Protein AF-A0A7Z6T373-F1 (afdb_monomer_lite)

Foldseek 3Di:
DDPDDDDPPPDDPDDDDDDLLLVLLVQLLCQLQPPPDPPPSLLVSQQVSQVSCVSVVQHFVVGSVQSSVVSVVSNVPDDSVVSSVSSVVRRD

Structure (mmCIF, N/CA/C/O backbone):
data_AF-A0A7Z6T373-F1
#
_entry.id   AF-A0A7Z6T373-F1
#
loop_
_atom_site.group_PDB
_atom_site.id
_atom_site.type_symbol
_atom_site.label_atom_id
_atom_site.label_alt_id
_atom_site.label_comp_id
_atom_site.label_asym_id
_atom_site.label_entity_id
_atom_site.label_seq_id
_atom_site.pdbx_PDB_ins_code
_atom_site.Cartn_x
_atom_site.Cartn_y
_atom_site.Cartn_z
_atom_site.occupancy
_atom_site.B_iso_or_equiv
_atom_site.auth_seq_id
_atom_site.auth_comp_id
_atom_site.auth_asym_id
_atom_site.auth_atom_id
_atom_site.pdbx_PDB_model_num
ATOM 1 N N . MET A 1 1 ? 4.329 33.207 0.810 1.00 45.94 1 MET A N 1
ATOM 2 C CA . MET A 1 1 ? 2.854 33.318 0.838 1.00 45.94 1 MET A CA 1
ATOM 3 C C . MET A 1 1 ? 2.313 32.855 -0.506 1.00 45.94 1 MET A C 1
ATOM 5 O O . MET A 1 1 ? 3.000 33.076 -1.492 1.00 45.94 1 MET A O 1
ATOM 9 N N . ALA A 1 2 ? 1.124 32.242 -0.514 1.00 44.34 2 ALA A N 1
ATOM 10 C CA . ALA A 1 2 ? 0.366 31.749 -1.675 1.00 44.34 2 ALA A CA 1
ATOM 11 C C . ALA A 1 2 ? 0.754 30.370 -2.257 1.00 44.34 2 ALA A C 1
ATOM 13 O O . ALA A 1 2 ? 1.371 30.250 -3.309 1.00 44.34 2 ALA A O 1
ATOM 14 N N . ALA A 1 3 ? 0.258 29.326 -1.596 1.00 34.72 3 ALA A N 1
ATOM 15 C CA . ALA A 1 3 ? -0.425 28.217 -2.264 1.00 34.72 3 ALA A CA 1
ATOM 16 C C . ALA A 1 3 ? -1.551 27.773 -1.323 1.00 34.72 3 ALA A C 1
ATOM 18 O O . ALA A 1 3 ? -1.494 26.740 -0.665 1.00 34.72 3 ALA A O 1
ATOM 19 N N . GLU A 1 4 ? -2.520 28.674 -1.169 1.00 45.44 4 GLU A N 1
ATOM 20 C CA . GLU A 1 4 ? -3.781 28.408 -0.494 1.00 45.44 4 GLU A CA 1
ATOM 21 C C . GLU A 1 4 ? -4.430 27.159 -1.089 1.00 45.44 4 GLU A C 1
ATOM 23 O O . GLU A 1 4 ? -4.515 27.017 -2.309 1.00 45.44 4 GLU A O 1
ATOM 28 N N . ALA A 1 5 ? -4.868 26.272 -0.198 1.00 47.69 5 ALA A N 1
ATOM 29 C CA . ALA A 1 5 ? -6.135 25.558 -0.268 1.00 47.69 5 ALA A CA 1
ATOM 30 C C . ALA A 1 5 ? -6.851 25.623 -1.631 1.00 47.69 5 ALA A C 1
ATOM 32 O O . ALA A 1 5 ? -7.781 26.400 -1.830 1.00 47.69 5 ALA A O 1
ATOM 33 N N . ARG A 1 6 ? -6.458 24.765 -2.572 1.00 44.88 6 ARG A N 1
ATOM 34 C CA . ARG A 1 6 ? -7.276 24.461 -3.748 1.00 44.88 6 ARG A CA 1
ATOM 35 C C . ARG A 1 6 ? -7.746 23.027 -3.604 1.00 44.88 6 ARG A C 1
ATOM 37 O O . ARG A 1 6 ? -7.005 22.115 -3.944 1.00 44.88 6 ARG A O 1
ATOM 44 N N . HIS A 1 7 ? -8.980 22.883 -3.107 1.00 40.53 7 HIS A N 1
ATOM 45 C CA . HIS A 1 7 ? -9.755 21.635 -3.069 1.00 40.53 7 HIS A CA 1
ATOM 46 C C . HIS A 1 7 ? -9.209 20.613 -2.038 1.00 40.53 7 HIS A C 1
ATOM 48 O O . HIS A 1 7 ? -8.284 19.873 -2.321 1.00 40.53 7 HIS A O 1
ATOM 54 N N . ARG A 1 8 ? -9.684 20.467 -0.791 1.00 40.12 8 ARG A N 1
ATOM 55 C CA . ARG A 1 8 ? -11.072 20.239 -0.337 1.00 40.12 8 ARG A CA 1
ATOM 56 C C . ARG A 1 8 ? -12.042 19.912 -1.472 1.00 40.12 8 ARG A C 1
ATOM 58 O O . ARG A 1 8 ? -13.036 20.593 -1.674 1.00 40.12 8 ARG A O 1
ATOM 65 N N . ALA A 1 9 ? -11.664 18.921 -2.271 1.00 34.62 9 ALA A N 1
ATOM 66 C CA . ALA A 1 9 ? -12.583 18.239 -3.156 1.00 34.62 9 ALA A CA 1
ATOM 67 C C . ALA A 1 9 ? -13.451 17.361 -2.252 1.00 34.62 9 ALA A C 1
ATOM 69 O O . ALA A 1 9 ? -13.046 16.270 -1.858 1.00 34.62 9 ALA A O 1
ATOM 70 N N . GLU A 1 10 ? -14.600 17.884 -1.841 1.00 39.53 10 GLU A N 1
ATOM 71 C CA . GLU A 1 10 ? -15.732 17.053 -1.451 1.00 39.53 10 GLU A CA 1
ATOM 72 C C . GLU A 1 10 ? -16.102 16.224 -2.686 1.00 39.53 10 GLU A C 1
ATOM 74 O O . GLU A 1 10 ? -16.834 16.677 -3.560 1.00 39.53 10 GLU A O 1
ATOM 79 N N . VAL A 1 11 ? -15.499 15.047 -2.839 1.00 41.62 11 VAL A N 1
ATOM 80 C CA . VAL A 1 11 ? -15.857 14.097 -3.889 1.00 41.62 11 VAL A CA 1
ATOM 81 C C . VAL A 1 11 ? -15.965 12.735 -3.229 1.00 41.62 11 VAL A C 1
ATOM 83 O O . VAL A 1 11 ? -14.997 12.247 -2.654 1.00 41.62 11 VAL A O 1
ATOM 86 N N . LEU A 1 12 ? -17.160 12.163 -3.377 1.00 41.66 12 LEU A N 1
ATOM 87 C CA . LEU A 1 12 ? -17.640 10.867 -2.892 1.00 41.66 12 LEU A CA 1
ATOM 88 C C . LEU A 1 12 ? -18.288 10.899 -1.504 1.00 41.66 12 LEU A C 1
ATOM 90 O O . LEU A 1 12 ? -17.992 10.097 -0.621 1.00 41.66 12 LEU A O 1
ATOM 94 N N . ASP A 1 13 ? -19.279 11.788 -1.380 1.00 41.31 13 ASP A N 1
ATOM 95 C CA . ASP A 1 13 ? -20.508 11.453 -0.661 1.00 41.31 13 ASP A CA 1
ATOM 96 C C . ASP A 1 13 ? -21.011 10.104 -1.211 1.00 41.31 13 ASP A C 1
ATOM 98 O O . ASP A 1 13 ? -21.504 10.010 -2.334 1.00 41.31 13 ASP A O 1
ATOM 102 N N . HIS A 1 14 ? -20.789 9.061 -0.410 1.00 50.75 14 HIS A N 1
ATOM 103 C CA . HIS A 1 14 ? -21.210 7.673 -0.592 1.00 50.75 14 HIS A CA 1
ATOM 104 C C . HIS A 1 14 ? -20.375 6.767 -1.523 1.00 50.75 14 HIS A C 1
ATOM 106 O O . HIS A 1 14 ? -20.441 6.857 -2.745 1.00 50.75 14 HIS A O 1
ATOM 112 N N . GLU A 1 15 ? -19.726 5.745 -0.938 1.00 46.53 15 GLU A N 1
ATOM 113 C CA . GLU A 1 15 ? -19.508 4.480 -1.647 1.00 46.53 15 GLU A CA 1
ATOM 114 C C . GLU A 1 15 ? -19.671 3.244 -0.739 1.00 46.53 15 GLU A C 1
ATOM 116 O O . GLU A 1 15 ? -19.001 3.036 0.270 1.00 46.53 15 GLU A O 1
ATOM 121 N N . VAL A 1 16 ? -20.630 2.436 -1.168 1.00 48.91 16 VAL A N 1
ATOM 122 C CA . VAL A 1 16 ? -21.123 1.141 -0.706 1.00 48.91 16 VAL A CA 1
ATOM 123 C C . VAL A 1 16 ? -20.057 0.024 -0.925 1.00 48.91 16 VAL A C 1
ATOM 125 O O . VAL A 1 16 ? -19.666 -0.210 -2.063 1.00 48.91 16 VAL A O 1
ATOM 128 N N . TYR A 1 17 ? -19.629 -0.677 0.155 1.00 43.38 17 TYR A N 1
ATOM 129 C CA . TYR A 1 17 ? -18.783 -1.919 0.258 1.00 43.38 17 TYR A CA 1
ATOM 130 C C . TYR A 1 17 ? -17.335 -1.915 -0.325 1.00 43.38 17 TYR A C 1
ATOM 132 O O . TYR A 1 17 ? -17.046 -1.116 -1.212 1.00 43.38 17 TYR A O 1
ATOM 140 N N . PRO A 1 18 ? -16.425 -2.880 0.002 1.00 55.41 18 PRO A N 1
ATOM 141 C CA . PRO A 1 18 ? -16.015 -3.472 1.292 1.00 55.41 18 PRO A CA 1
ATOM 142 C C . PRO A 1 18 ? -15.013 -2.546 2.031 1.00 55.41 18 PRO A C 1
ATOM 144 O O . PRO A 1 18 ? -14.662 -1.501 1.494 1.00 55.41 18 PRO A O 1
ATOM 147 N N . GLU A 1 19 ? -14.567 -2.894 3.250 1.00 79.50 19 GLU A N 1
ATOM 148 C CA . GLU A 1 19 ? -13.686 -2.057 4.100 1.00 79.50 19 GLU A CA 1
ATOM 149 C C . GLU A 1 19 ? -12.616 -1.287 3.276 1.00 79.50 19 GLU A C 1
ATOM 151 O O . GLU A 1 19 ? -11.819 -1.932 2.588 1.00 79.50 19 GLU A O 1
ATOM 156 N N . PRO A 1 20 ? -12.568 0.061 3.320 1.00 84.38 20 PRO A N 1
ATOM 157 C CA . PRO A 1 20 ? -11.679 0.896 2.495 1.00 84.38 20 PRO A CA 1
ATOM 158 C C . PRO A 1 20 ? -10.197 0.485 2.505 1.00 84.38 20 PRO A C 1
ATOM 160 O O . PRO A 1 20 ? -9.488 0.661 1.514 1.00 84.38 20 PRO A O 1
ATOM 163 N N . HIS A 1 21 ? -9.737 -0.143 3.587 1.00 88.94 21 HIS A N 1
ATOM 164 C CA . HIS A 1 21 ? -8.407 -0.743 3.716 1.00 88.94 21 HIS A CA 1
ATOM 165 C C . HIS A 1 21 ? -8.129 -1.828 2.670 1.00 88.94 21 HIS A C 1
ATOM 167 O O . HIS A 1 21 ? -7.026 -1.894 2.133 1.00 88.94 21 HIS A O 1
ATOM 173 N N . HIS A 1 22 ? -9.124 -2.655 2.340 1.00 90.88 22 HIS A N 1
ATOM 174 C CA . HIS A 1 22 ? -9.005 -3.699 1.321 1.00 90.88 22 HIS A CA 1
ATOM 175 C C . HIS A 1 22 ? -8.879 -3.104 -0.084 1.00 90.88 22 HIS A C 1
ATOM 177 O O . HIS A 1 22 ? -8.044 -3.561 -0.866 1.00 90.88 22 HIS A O 1
ATOM 183 N N . LYS A 1 23 ? -9.655 -2.055 -0.394 1.00 90.62 23 LYS A N 1
ATOM 184 C CA . LYS A 1 23 ? -9.540 -1.326 -1.669 1.00 90.62 23 LYS A CA 1
ATOM 185 C C . LYS A 1 23 ? -8.174 -0.645 -1.790 1.00 90.62 23 LYS A C 1
ATOM 187 O O . LYS A 1 23 ? -7.501 -0.812 -2.806 1.00 90.62 23 LYS A O 1
ATOM 192 N N . ALA A 1 24 ? -7.723 0.036 -0.735 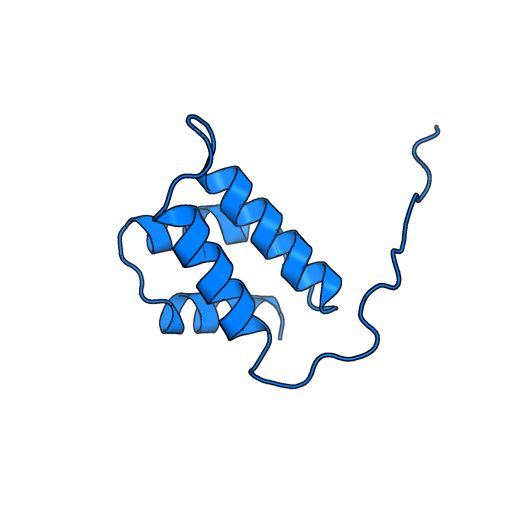1.00 93.38 24 ALA A N 1
ATOM 193 C CA . ALA A 1 24 ? -6.402 0.661 -0.687 1.00 93.38 24 ALA A CA 1
ATOM 194 C C . ALA A 1 24 ? -5.268 -0.365 -0.879 1.00 93.38 24 ALA A C 1
ATOM 196 O O . ALA A 1 24 ? -4.319 -0.121 -1.622 1.00 93.38 24 ALA A O 1
ATOM 197 N N . ALA A 1 25 ? -5.387 -1.540 -0.257 1.00 94.31 25 ALA A N 1
ATOM 198 C CA . ALA A 1 25 ? -4.409 -2.613 -0.384 1.00 94.31 25 ALA A CA 1
ATOM 199 C C . ALA A 1 25 ? -4.352 -3.215 -1.789 1.00 94.31 25 ALA A C 1
ATOM 201 O O . ALA A 1 25 ? -3.260 -3.465 -2.304 1.00 94.31 25 ALA A O 1
ATOM 202 N N . ALA A 1 26 ? -5.513 -3.445 -2.409 1.00 94.94 26 ALA A N 1
ATOM 203 C CA . ALA A 1 26 ? -5.591 -3.929 -3.781 1.00 94.94 26 ALA A CA 1
ATOM 204 C C . ALA A 1 26 ? -4.941 -2.923 -4.740 1.00 94.94 26 ALA A C 1
ATOM 206 O O . ALA A 1 26 ? -4.070 -3.302 -5.516 1.00 94.94 26 ALA 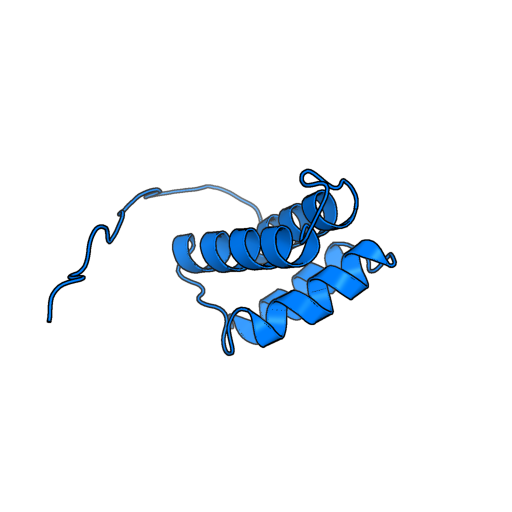A O 1
ATOM 207 N N . LEU A 1 27 ? -5.275 -1.636 -4.607 1.00 93.62 27 LEU A N 1
ATOM 208 C CA . LEU A 1 27 ? -4.695 -0.554 -5.403 1.00 93.62 27 LEU A CA 1
ATOM 209 C C . LEU A 1 27 ? -3.166 -0.496 -5.275 1.00 93.62 27 LEU A C 1
ATOM 211 O O . LEU A 1 27 ? -2.465 -0.430 -6.284 1.00 93.62 27 LEU A O 1
ATOM 215 N N . LEU A 1 28 ? -2.642 -0.583 -4.048 1.00 94.75 28 LEU A N 1
ATOM 216 C CA . LEU A 1 28 ? -1.201 -0.611 -3.806 1.00 94.75 28 LEU A CA 1
ATOM 217 C C . LEU A 1 28 ? -0.539 -1.824 -4.470 1.00 94.75 28 LEU A C 1
ATOM 219 O O . LEU A 1 28 ? 0.507 -1.675 -5.097 1.00 94.75 28 LEU A O 1
ATOM 223 N N . CYS A 1 29 ? -1.134 -3.014 -4.340 1.00 94.75 29 CYS A N 1
ATOM 224 C CA . CYS A 1 29 ? -0.589 -4.249 -4.905 1.00 94.75 29 CYS A CA 1
ATOM 225 C C . CYS A 1 29 ? -0.580 -4.231 -6.433 1.00 94.75 29 CYS A C 1
ATOM 227 O O . CYS A 1 29 ? 0.443 -4.569 -7.027 1.00 94.75 29 CYS A O 1
ATOM 229 N N . GLU A 1 30 ? -1.680 -3.813 -7.059 1.00 94.94 30 GLU A N 1
ATOM 230 C CA . GLU A 1 30 ? -1.784 -3.729 -8.516 1.00 94.94 30 GLU A CA 1
ATOM 231 C C . GLU A 1 30 ? -0.762 -2.739 -9.071 1.00 94.94 30 GLU A C 1
ATOM 233 O O . GLU A 1 30 ? 0.036 -3.096 -9.935 1.00 94.94 30 GLU A O 1
ATOM 238 N N . LEU A 1 31 ? -0.692 -1.529 -8.506 1.00 94.62 31 LEU A N 1
ATOM 239 C CA . LEU A 1 31 ? 0.261 -0.517 -8.957 1.00 94.62 31 LEU A CA 1
ATOM 240 C C . LEU A 1 31 ? 1.712 -0.910 -8.671 1.00 94.62 31 LEU A C 1
ATOM 242 O O . LEU A 1 31 ? 2.594 -0.566 -9.449 1.00 94.62 31 LEU A O 1
ATOM 246 N N . ALA A 1 32 ? 1.994 -1.622 -7.580 1.00 93.94 32 ALA A N 1
ATOM 247 C CA . ALA A 1 32 ? 3.351 -2.053 -7.249 1.00 93.94 32 ALA A CA 1
ATOM 248 C C . ALA A 1 32 ? 3.849 -3.201 -8.144 1.00 93.94 32 ALA A C 1
ATOM 250 O O . ALA A 1 32 ? 5.040 -3.236 -8.466 1.00 93.94 32 ALA A O 1
ATOM 251 N N . ARG A 1 33 ? 2.961 -4.125 -8.537 1.00 93.38 33 ARG A N 1
ATOM 252 C CA . ARG A 1 33 ? 3.290 -5.320 -9.336 1.00 93.38 33 ARG A CA 1
ATOM 253 C C . ARG A 1 33 ? 3.189 -5.089 -10.839 1.00 93.38 33 ARG A C 1
ATOM 255 O O . ARG A 1 33 ? 3.949 -5.699 -11.583 1.00 93.38 33 ARG A O 1
ATOM 262 N N . ASN A 1 34 ? 2.284 -4.216 -11.274 1.00 92.00 34 ASN A N 1
ATOM 263 C CA . ASN A 1 34 ? 2.104 -3.848 -12.671 1.00 92.00 34 ASN A CA 1
ATOM 264 C C . ASN A 1 34 ? 2.593 -2.405 -12.896 1.00 92.00 34 ASN A C 1
ATOM 266 O O . ASN A 1 34 ? 1.830 -1.450 -12.705 1.00 92.00 34 ASN A O 1
ATOM 270 N N . PRO A 1 35 ? 3.884 -2.213 -13.228 1.00 81.12 35 PRO A N 1
ATOM 271 C CA . PRO A 1 35 ? 4.472 -0.888 -13.282 1.00 81.12 35 PRO A CA 1
ATOM 272 C C . PRO A 1 35 ? 3.856 -0.045 -14.398 1.00 81.12 35 PRO A C 1
ATOM 274 O O . PRO A 1 35 ? 4.032 -0.323 -15.579 1.00 81.12 35 PRO A O 1
ATOM 277 N N . SER A 1 36 ? 3.171 1.030 -14.005 1.00 76.50 36 SER A N 1
ATOM 278 C CA . SER A 1 36 ? 2.571 2.004 -14.928 1.00 76.50 36 SER A CA 1
ATOM 279 C C . SER A 1 36 ? 3.569 3.076 -15.379 1.00 76.50 36 SER A C 1
ATOM 281 O O . SER A 1 36 ? 3.341 3.765 -16.368 1.00 76.50 36 SER A O 1
ATOM 283 N N . LEU A 1 37 ? 4.677 3.233 -14.644 1.00 84.00 37 LEU A N 1
ATOM 284 C CA . LEU A 1 37 ? 5.752 4.178 -14.938 1.00 84.00 37 LEU A CA 1
ATOM 285 C C . LEU A 1 37 ? 7.094 3.454 -15.062 1.00 84.00 37 LEU A C 1
ATOM 287 O O . LEU A 1 37 ? 7.437 2.623 -14.221 1.00 84.00 37 LEU A O 1
ATOM 291 N N . GLU A 1 38 ? 7.912 3.866 -16.033 1.00 80.19 38 GLU A N 1
ATOM 292 C CA . GLU A 1 38 ? 9.279 3.351 -16.219 1.00 80.19 38 GLU A CA 1
ATOM 293 C C . GLU A 1 38 ? 10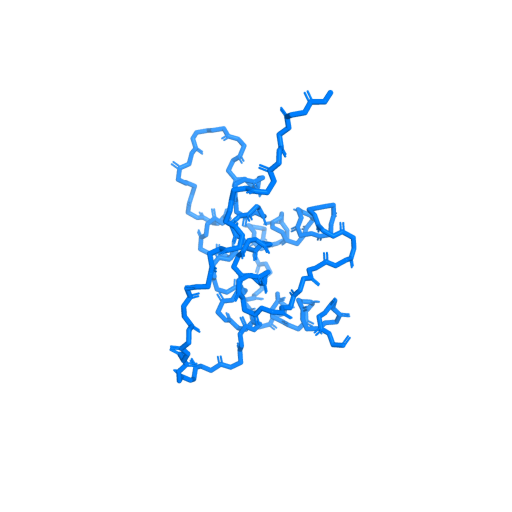.201 3.664 -15.027 1.00 80.19 38 GLU A C 1
ATOM 295 O O . GLU A 1 38 ? 11.172 2.955 -14.764 1.00 80.19 38 GLU A O 1
ATOM 300 N N . LYS A 1 39 ? 9.913 4.740 -14.282 1.00 80.38 39 LYS A N 1
ATOM 301 C CA . LYS A 1 39 ? 10.688 5.176 -13.113 1.00 80.38 39 LYS A CA 1
ATOM 302 C C . LYS A 1 39 ? 9.761 5.554 -11.966 1.00 80.38 39 LYS A C 1
ATOM 304 O O . LYS A 1 39 ? 8.681 6.091 -12.173 1.00 80.38 39 LYS A O 1
ATOM 309 N N . ARG A 1 40 ? 10.228 5.332 -10.731 1.00 86.88 40 ARG A N 1
ATOM 310 C CA . ARG A 1 40 ? 9.544 5.735 -9.480 1.00 86.88 40 ARG A CA 1
ATOM 311 C C . ARG A 1 40 ? 8.138 5.147 -9.288 1.00 86.88 40 ARG A C 1
ATOM 313 O O . ARG A 1 40 ? 7.373 5.663 -8.480 1.00 86.88 40 ARG A O 1
ATOM 320 N N . ASN A 1 41 ? 7.828 4.030 -9.942 1.00 91.62 41 ASN A N 1
ATOM 321 C CA . ASN A 1 41 ? 6.521 3.382 -9.857 1.00 91.62 41 ASN A CA 1
ATOM 322 C C . ASN A 1 41 ? 6.070 3.076 -8.412 1.00 91.62 41 ASN A C 1
ATOM 324 O O . ASN A 1 41 ? 4.910 3.258 -8.071 1.00 91.62 41 ASN A O 1
ATOM 328 N N . LEU A 1 42 ? 6.996 2.708 -7.520 1.00 93.50 42 LEU A N 1
ATOM 329 C CA . LEU A 1 42 ? 6.675 2.474 -6.105 1.00 93.50 42 LEU A CA 1
ATOM 330 C C . LEU A 1 42 ? 6.245 3.741 -5.355 1.00 93.50 42 LEU A C 1
ATOM 332 O O . LEU A 1 42 ? 5.360 3.679 -4.508 1.00 93.50 42 LEU A O 1
ATOM 336 N N . LEU A 1 43 ? 6.857 4.888 -5.665 1.00 94.31 43 LEU A N 1
ATOM 337 C CA . LEU A 1 43 ? 6.451 6.169 -5.084 1.00 94.31 43 LEU A CA 1
ATOM 338 C C . LEU A 1 43 ? 5.077 6.582 -5.610 1.00 94.31 43 LEU A C 1
ATOM 340 O O . LEU A 1 43 ? 4.263 7.094 -4.849 1.00 94.31 43 LEU A O 1
ATOM 344 N N . PHE A 1 44 ? 4.811 6.319 -6.890 1.00 92.62 44 PHE A N 1
ATOM 345 C CA . PHE A 1 44 ? 3.493 6.520 -7.481 1.00 92.62 44 PHE A CA 1
ATOM 346 C C . PHE A 1 44 ? 2.430 5.653 -6.792 1.00 92.62 44 PHE A C 1
ATOM 348 O O . PHE A 1 44 ? 1.455 6.200 -6.284 1.00 92.62 44 PHE A O 1
ATOM 355 N N . ALA A 1 45 ? 2.668 4.344 -6.660 1.00 94.38 45 ALA A N 1
ATOM 356 C CA . ALA A 1 45 ? 1.775 3.425 -5.953 1.00 94.38 45 ALA A CA 1
ATOM 357 C C . ALA A 1 45 ? 1.494 3.886 -4.510 1.00 94.38 45 ALA A C 1
ATOM 359 O O . ALA A 1 45 ? 0.339 3.934 -4.080 1.00 94.38 45 ALA A O 1
ATOM 360 N N . ALA A 1 46 ? 2.536 4.297 -3.779 1.00 94.56 46 ALA A N 1
ATOM 361 C CA . ALA A 1 46 ? 2.402 4.801 -2.415 1.00 94.56 46 ALA A CA 1
ATOM 362 C C . ALA A 1 46 ? 1.603 6.114 -2.340 1.00 94.56 46 ALA A C 1
ATOM 364 O O . ALA A 1 46 ? 0.733 6.258 -1.483 1.00 94.56 46 ALA A O 1
ATOM 365 N N . THR A 1 47 ? 1.852 7.049 -3.262 1.00 94.38 47 THR A N 1
ATOM 366 C CA . THR A 1 47 ? 1.156 8.347 -3.324 1.00 94.38 47 THR A CA 1
ATOM 367 C C . THR A 1 47 ? -0.320 8.180 -3.642 1.00 94.38 47 THR A C 1
ATOM 369 O O . THR A 1 47 ? -1.157 8.759 -2.956 1.00 94.38 47 THR A O 1
ATOM 372 N N . VAL A 1 48 ? -0.648 7.348 -4.631 1.00 93.19 48 VAL A N 1
ATOM 373 C CA . VAL A 1 48 ? -2.036 7.051 -5.003 1.00 93.19 48 VAL A CA 1
ATOM 374 C C . VAL A 1 48 ? -2.782 6.389 -3.843 1.00 93.19 48 VAL A C 1
ATOM 376 O O . VAL A 1 48 ? -3.907 6.774 -3.537 1.00 93.19 48 VAL A O 1
ATOM 379 N N . THR A 1 49 ? -2.139 5.458 -3.138 1.00 93.62 49 THR A N 1
ATOM 380 C CA . THR A 1 49 ? -2.735 4.782 -1.976 1.00 93.62 49 THR A CA 1
ATOM 381 C C . THR A 1 49 ? -2.989 5.749 -0.816 1.00 93.62 49 THR A C 1
ATOM 383 O O . THR A 1 49 ? -4.077 5.750 -0.244 1.00 93.62 49 THR A O 1
ATOM 386 N N . ALA A 1 50 ? -2.022 6.611 -0.485 1.00 91.62 50 ALA A N 1
ATOM 387 C CA . ALA A 1 50 ? -2.186 7.621 0.562 1.00 91.62 50 ALA A CA 1
ATOM 388 C C . ALA A 1 50 ? -3.271 8.656 0.207 1.00 91.62 50 ALA A C 1
ATOM 390 O O . ALA A 1 50 ? -4.057 9.048 1.072 1.00 91.62 50 ALA A O 1
ATOM 391 N N . ALA A 1 51 ? -3.346 9.070 -1.063 1.00 90.50 51 ALA A N 1
ATOM 392 C CA . ALA A 1 51 ? -4.385 9.970 -1.557 1.00 90.50 51 ALA A CA 1
ATOM 393 C C . ALA A 1 51 ? -5.779 9.328 -1.488 1.00 90.50 51 ALA A C 1
ATOM 395 O O . ALA A 1 51 ? -6.712 9.972 -1.017 1.00 90.50 51 ALA A O 1
ATOM 396 N N . TYR A 1 52 ? -5.906 8.055 -1.880 1.00 90.69 52 TYR A N 1
ATOM 397 C CA . TYR A 1 52 ? -7.150 7.293 -1.765 1.00 90.69 52 TYR A CA 1
ATOM 398 C C . TYR A 1 52 ? -7.631 7.219 -0.312 1.00 90.69 52 TYR A C 1
ATOM 400 O O . TYR A 1 52 ? -8.763 7.581 -0.012 1.00 90.69 52 TYR A O 1
ATOM 408 N N . LEU A 1 53 ? -6.748 6.834 0.611 1.00 89.62 53 LEU A N 1
ATOM 409 C CA . LEU A 1 53 ? -7.074 6.754 2.036 1.00 89.62 53 LEU A CA 1
ATOM 410 C C . LEU A 1 53 ? -7.473 8.116 2.621 1.00 89.62 53 LEU A C 1
ATOM 412 O O . LEU A 1 53 ? -8.438 8.205 3.378 1.00 89.62 53 LEU A O 1
ATOM 416 N N . SER A 1 54 ? -6.796 9.190 2.205 1.00 88.56 54 SER A N 1
ATOM 417 C CA . SER A 1 54 ? -7.151 10.561 2.592 1.00 88.56 54 SER A CA 1
ATOM 418 C C . SER A 1 54 ? -8.526 10.977 2.056 1.00 88.56 54 SER A C 1
ATOM 420 O O . SER A 1 54 ? -9.302 11.581 2.792 1.00 88.56 54 SER A O 1
ATOM 422 N N . ALA A 1 55 ? -8.855 10.621 0.809 1.00 87.19 55 ALA A N 1
ATOM 423 C CA . ALA A 1 55 ? -10.174 10.857 0.217 1.00 87.19 55 ALA A CA 1
ATOM 424 C C . ALA A 1 55 ? -11.281 10.060 0.928 1.00 87.19 55 ALA A C 1
ATOM 426 O O . ALA A 1 55 ? -12.401 10.541 1.056 1.00 87.19 55 ALA A O 1
ATOM 427 N N . CYS A 1 56 ? -10.955 8.883 1.469 1.00 85.69 56 CYS A N 1
ATOM 428 C CA . CYS A 1 56 ? -11.858 8.095 2.306 1.00 85.69 56 CYS A CA 1
ATOM 429 C C . CYS A 1 56 ? -11.941 8.574 3.772 1.00 85.69 56 CYS A C 1
ATOM 431 O O . CYS A 1 56 ? -12.560 7.897 4.589 1.00 85.69 56 CYS A O 1
ATOM 433 N N . GLY A 1 57 ? -11.305 9.695 4.138 1.00 87.00 57 GLY A N 1
ATOM 434 C CA . GLY A 1 57 ? -11.319 10.220 5.509 1.00 87.00 57 GLY A CA 1
ATOM 435 C C . GLY A 1 57 ? -10.415 9.475 6.500 1.00 87.00 57 GLY A C 1
ATOM 436 O O . GLY A 1 57 ? -10.552 9.664 7.705 1.00 87.00 57 GLY A O 1
ATOM 437 N N . MET A 1 58 ? -9.480 8.653 6.013 1.00 86.75 58 MET A N 1
ATOM 438 C CA . MET A 1 58 ? -8.533 7.859 6.809 1.00 86.75 58 MET A CA 1
ATOM 439 C C . MET A 1 58 ? -7.081 8.241 6.470 1.00 86.75 58 MET A C 1
ATOM 441 O O . MET A 1 58 ? -6.376 7.481 5.805 1.00 86.75 58 MET A O 1
ATOM 445 N N . PRO A 1 59 ? -6.599 9.428 6.867 1.00 80.88 59 PRO A N 1
ATOM 446 C CA . PRO A 1 59 ? -5.239 9.850 6.545 1.00 80.88 59 PRO A CA 1
ATOM 447 C C . PRO A 1 59 ? -4.194 8.911 7.172 1.00 80.88 59 PRO A C 1
ATOM 449 O O . PRO A 1 59 ? -4.283 8.553 8.343 1.00 80.88 59 PRO A O 1
ATOM 452 N N . VAL A 1 60 ? -3.166 8.542 6.402 1.00 77.12 60 VAL A N 1
ATOM 453 C CA . VAL A 1 60 ? -2.057 7.702 6.889 1.00 77.12 60 VAL A CA 1
ATOM 454 C C . VAL A 1 60 ? -1.056 8.557 7.663 1.00 77.12 60 VAL A C 1
ATOM 456 O O . VAL A 1 60 ? -0.563 9.554 7.136 1.00 77.12 60 VAL A O 1
ATOM 459 N N . SER A 1 61 ? -0.672 8.131 8.868 1.00 72.88 61 SER A N 1
ATOM 460 C CA . SER A 1 61 ? 0.408 8.743 9.657 1.00 72.88 61 SER A CA 1
ATOM 461 C C . SER A 1 61 ? 1.499 7.713 9.974 1.00 72.88 61 SER A C 1
ATOM 463 O O . SER A 1 61 ? 1.158 6.679 10.547 1.00 72.88 61 SER A O 1
ATOM 465 N N . PRO A 1 62 ? 2.793 7.968 9.676 1.00 65.00 62 PRO A N 1
ATOM 466 C CA . PRO A 1 62 ? 3.406 9.143 9.027 1.00 65.00 62 PRO A CA 1
ATOM 467 C C . PRO A 1 62 ? 3.434 9.100 7.475 1.00 65.00 62 PRO A C 1
ATOM 469 O O . PRO A 1 62 ? 4.496 9.102 6.855 1.00 65.00 62 PRO A O 1
ATOM 472 N N . GLY A 1 63 ? 2.272 9.085 6.812 1.00 81.25 63 GLY A N 1
ATOM 473 C CA . GLY A 1 63 ? 2.148 9.338 5.369 1.00 81.25 63 GLY A CA 1
ATOM 474 C C . GLY A 1 63 ? 2.975 8.419 4.456 1.00 81.25 63 GLY A C 1
ATOM 475 O O . GLY A 1 63 ? 2.987 7.197 4.611 1.00 81.25 63 GLY A O 1
ATOM 476 N N . LEU A 1 64 ? 3.657 9.008 3.467 1.00 86.06 64 LEU A N 1
ATOM 477 C CA . LEU A 1 64 ? 4.380 8.288 2.408 1.00 86.06 64 LEU A CA 1
ATOM 478 C C . LEU A 1 64 ? 5.533 7.414 2.910 1.00 86.06 64 LEU A C 1
ATOM 480 O O . LEU A 1 64 ? 5.734 6.329 2.363 1.00 86.06 64 LEU A O 1
ATOM 484 N N . ASP A 1 65 ? 6.256 7.844 3.945 1.00 88.00 65 ASP A N 1
ATOM 485 C CA . ASP A 1 65 ? 7.349 7.069 4.547 1.00 88.00 65 ASP A CA 1
ATOM 486 C C . ASP A 1 65 ? 6.870 5.724 5.109 1.00 88.00 65 ASP A C 1
ATOM 488 O O . ASP A 1 65 ? 7.640 4.770 5.192 1.00 88.00 65 ASP A O 1
ATOM 492 N N . THR A 1 66 ? 5.576 5.623 5.421 1.00 89.94 66 THR A N 1
ATOM 493 C CA . THR A 1 66 ? 4.937 4.396 5.922 1.00 89.94 66 THR A CA 1
ATOM 494 C C . THR A 1 66 ? 4.457 3.504 4.782 1.00 89.94 66 THR A C 1
ATOM 496 O O . THR A 1 66 ? 4.627 2.285 4.803 1.00 89.94 66 THR A O 1
ATOM 499 N N . VAL A 1 67 ? 3.883 4.112 3.741 1.00 92.44 67 VAL A N 1
ATOM 500 C CA . VAL A 1 67 ? 3.299 3.376 2.612 1.00 92.44 67 VAL A CA 1
ATOM 501 C C . VAL A 1 67 ? 4.377 2.861 1.653 1.00 92.44 67 VAL A C 1
ATOM 503 O O . VAL A 1 67 ? 4.220 1.793 1.066 1.00 92.44 67 VAL A O 1
ATOM 506 N N . LEU A 1 68 ? 5.494 3.574 1.487 1.00 94.31 68 LEU A N 1
ATOM 507 C CA . LEU A 1 68 ? 6.538 3.211 0.523 1.00 94.31 68 LEU A CA 1
ATOM 508 C C . LEU A 1 68 ? 7.245 1.872 0.840 1.00 94.31 68 LEU A C 1
ATOM 510 O O . LEU A 1 68 ? 7.457 1.089 -0.094 1.00 94.31 68 LEU A O 1
ATOM 514 N N . 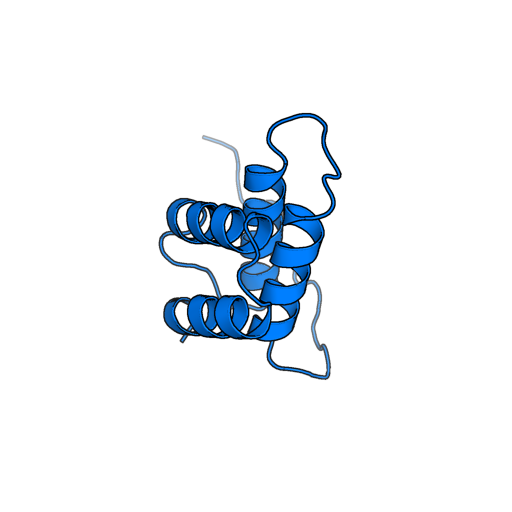PRO A 1 69 ? 7.594 1.550 2.102 1.00 95.44 69 PRO A N 1
ATOM 515 C CA . PRO A 1 69 ? 8.051 0.212 2.478 1.00 95.44 69 PRO A CA 1
ATOM 516 C C . PRO A 1 69 ? 7.006 -0.870 2.192 1.00 95.44 69 PRO A C 1
ATOM 518 O O . PRO A 1 69 ? 7.351 -1.926 1.662 1.00 95.44 69 PRO A O 1
ATOM 521 N N . LEU A 1 70 ? 5.726 -0.594 2.460 1.00 95.00 70 LEU A N 1
ATOM 522 C CA . LEU A 1 70 ? 4.643 -1.537 2.180 1.00 95.00 70 LEU A CA 1
ATOM 523 C C . LEU A 1 70 ? 4.453 -1.764 0.672 1.00 95.00 70 LEU A C 1
ATOM 525 O O . LEU A 1 70 ? 4.230 -2.894 0.247 1.00 95.00 70 LEU A O 1
ATOM 529 N N . ALA A 1 71 ? 4.637 -0.727 -0.151 1.00 95.06 71 ALA A N 1
ATOM 530 C CA . ALA A 1 71 ? 4.636 -0.831 -1.611 1.00 95.06 71 ALA A CA 1
ATOM 531 C C . ALA A 1 71 ? 5.748 -1.764 -2.118 1.00 95.06 71 ALA A C 1
ATOM 533 O O . ALA A 1 71 ? 5.528 -2.568 -3.024 1.00 95.06 71 ALA A O 1
ATOM 534 N N . ARG A 1 72 ? 6.949 -1.677 -1.523 1.00 95.69 72 ARG A N 1
ATOM 535 C CA . ARG A 1 72 ? 8.068 -2.586 -1.831 1.00 95.69 72 ARG A CA 1
A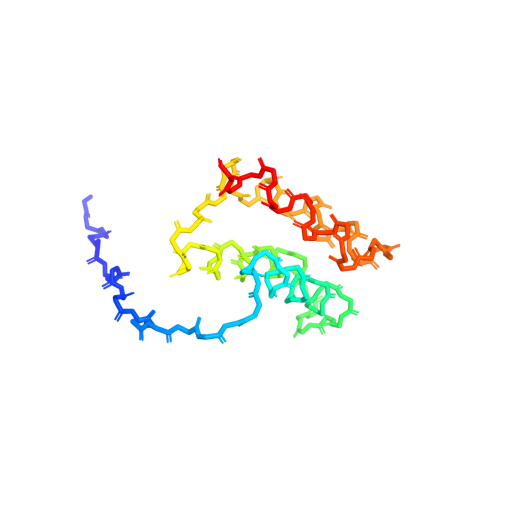TOM 536 C C . ARG A 1 72 ? 7.707 -4.024 -1.474 1.00 95.69 72 ARG A C 1
ATOM 538 O O . ARG A 1 72 ? 7.819 -4.891 -2.330 1.00 95.69 72 ARG A O 1
ATOM 545 N N . ALA A 1 73 ? 7.190 -4.253 -0.268 1.00 96.38 73 ALA A N 1
ATOM 546 C CA . ALA A 1 73 ? 6.763 -5.582 0.161 1.00 96.38 73 ALA A CA 1
ATOM 547 C C . ALA A 1 73 ? 5.661 -6.163 -0.748 1.00 96.38 73 ALA A C 1
ATOM 549 O O . ALA A 1 73 ? 5.717 -7.334 -1.115 1.00 96.38 73 ALA A O 1
ATOM 550 N N . 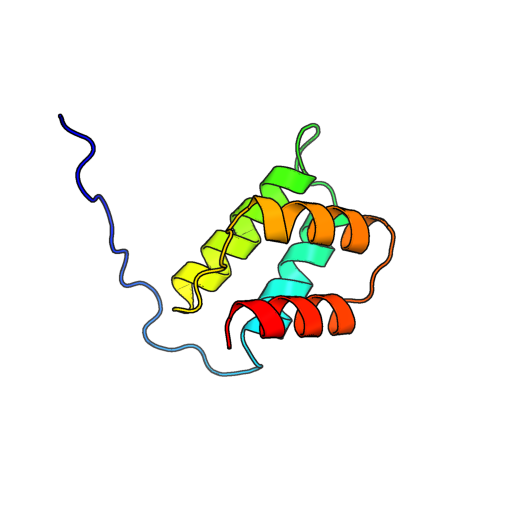ALA A 1 74 ? 4.689 -5.348 -1.172 1.00 96.06 74 ALA A N 1
ATOM 551 C CA . ALA A 1 74 ? 3.621 -5.758 -2.085 1.00 96.06 74 ALA A CA 1
ATOM 552 C C . ALA A 1 74 ? 4.140 -6.167 -3.474 1.00 96.06 74 ALA A C 1
ATOM 554 O O . ALA A 1 74 ? 3.668 -7.162 -4.038 1.00 96.06 74 ALA A O 1
ATOM 555 N N . ARG A 1 75 ? 5.132 -5.437 -4.007 1.00 95.25 75 ARG A N 1
ATOM 556 C CA . ARG A 1 75 ? 5.856 -5.816 -5.232 1.00 95.25 75 ARG A CA 1
ATOM 557 C C . ARG A 1 75 ? 6.592 -7.143 -5.052 1.00 95.25 75 ARG A C 1
ATOM 559 O O . ARG A 1 75 ? 6.573 -7.969 -5.956 1.00 95.25 75 ARG A O 1
ATOM 566 N N . ASP A 1 76 ? 7.200 -7.346 -3.888 1.00 96.00 76 ASP A N 1
ATOM 567 C CA . ASP A 1 76 ? 7.998 -8.534 -3.576 1.00 96.00 76 ASP A CA 1
ATOM 568 C C . ASP A 1 76 ? 7.125 -9.750 -3.172 1.00 96.00 76 ASP A C 1
ATOM 570 O O . ASP A 1 76 ? 7.647 -10.812 -2.840 1.00 96.00 76 ASP A O 1
ATOM 574 N N . GLY A 1 77 ? 5.792 -9.627 -3.250 1.00 94.50 77 GLY A N 1
ATOM 575 C CA . GLY A 1 77 ? 4.848 -10.744 -3.128 1.00 94.50 77 GLY A CA 1
ATOM 576 C C . GLY A 1 77 ? 3.973 -10.743 -1.873 1.00 94.50 77 GLY A C 1
ATOM 577 O O . GLY A 1 77 ? 3.189 -11.676 -1.697 1.00 94.50 77 GLY A O 1
ATOM 578 N N . LEU A 1 78 ? 4.041 -9.711 -1.023 1.00 96.38 78 LEU A N 1
ATOM 579 C CA . LEU A 1 78 ? 3.169 -9.608 0.152 1.00 96.38 78 LEU A CA 1
ATOM 580 C C . LEU A 1 78 ? 1.689 -9.641 -0.286 1.00 96.38 78 LEU A C 1
ATOM 582 O O . LEU A 1 78 ? 1.301 -8.877 -1.179 1.00 96.38 78 LEU A O 1
ATOM 586 N N . PRO A 1 79 ? 0.849 -10.522 0.286 1.00 94.62 79 PRO A N 1
ATOM 587 C CA . PRO A 1 79 ? -0.519 -10.707 -0.177 1.00 94.62 79 PRO A CA 1
ATOM 588 C C . PRO A 1 79 ? -1.402 -9.514 0.201 1.00 94.62 79 PRO A C 1
ATOM 590 O O . PRO A 1 79 ? -1.247 -8.915 1.264 1.00 94.62 79 PRO A O 1
ATOM 593 N N . VAL A 1 80 ? -2.401 -9.227 -0.641 1.00 93.88 80 VAL A N 1
ATOM 594 C CA . VAL A 1 80 ? -3.324 -8.084 -0.487 1.00 93.88 80 VAL A CA 1
ATOM 595 C C . VAL A 1 80 ? -3.958 -8.033 0.908 1.00 93.88 80 VAL A C 1
ATOM 597 O O . VAL A 1 80 ? -4.060 -6.965 1.498 1.00 93.88 80 VAL A O 1
ATOM 600 N N . ARG A 1 81 ? -4.335 -9.187 1.475 1.00 92.50 81 ARG A N 1
ATOM 601 C CA . ARG A 1 81 ? -4.920 -9.274 2.825 1.00 92.50 81 ARG A CA 1
ATOM 602 C C . ARG A 1 81 ? -3.980 -8.767 3.928 1.00 92.50 81 ARG A C 1
ATOM 604 O O . ARG A 1 81 ? -4.434 -8.159 4.888 1.00 92.50 81 ARG A O 1
ATOM 611 N N . GLU A 1 82 ? -2.676 -9.004 3.793 1.00 95.06 82 GLU A N 1
ATOM 612 C CA . GLU A 1 82 ? -1.684 -8.567 4.782 1.00 95.06 82 GLU A CA 1
ATOM 613 C C . GLU A 1 82 ? -1.341 -7.093 4.601 1.00 95.06 82 GLU A C 1
ATOM 615 O O . GLU A 1 82 ? -1.174 -6.372 5.581 1.00 95.06 82 GLU A O 1
ATOM 620 N N . VAL A 1 83 ? -1.340 -6.618 3.354 1.00 95.00 83 VAL A N 1
ATOM 621 C CA . VAL A 1 83 ? -1.292 -5.186 3.051 1.00 95.00 83 VAL A CA 1
ATOM 622 C C . VAL A 1 83 ? -2.492 -4.469 3.682 1.00 95.00 83 VAL A C 1
ATOM 624 O O . VAL A 1 83 ? -2.306 -3.459 4.353 1.00 95.00 83 VAL A O 1
ATOM 627 N N . ALA A 1 84 ? -3.707 -5.011 3.554 1.00 93.56 84 ALA A N 1
ATOM 628 C CA . ALA A 1 84 ? -4.914 -4.437 4.158 1.00 93.56 84 ALA A CA 1
ATOM 629 C C . ALA A 1 84 ? -4.834 -4.400 5.690 1.00 93.56 84 ALA A C 1
ATOM 631 O O . ALA A 1 84 ? -5.166 -3.381 6.296 1.00 93.56 84 ALA A O 1
ATOM 632 N N . ALA A 1 85 ? -4.338 -5.476 6.311 1.00 92.88 85 ALA A N 1
ATOM 633 C CA . ALA A 1 85 ? -4.124 -5.529 7.753 1.00 92.88 85 ALA A CA 1
ATOM 634 C C . ALA A 1 85 ? -3.145 -4.445 8.229 1.00 92.88 85 ALA A C 1
ATOM 636 O O . ALA A 1 85 ? -3.426 -3.779 9.221 1.00 92.88 85 ALA A O 1
ATOM 637 N N . GLN A 1 86 ? -2.041 -4.218 7.507 1.00 92.69 86 GLN A N 1
ATOM 638 C CA . GLN A 1 86 ? -1.100 -3.143 7.838 1.00 92.69 86 GLN A CA 1
ATOM 639 C C . GLN A 1 86 ? -1.703 -1.752 7.645 1.00 92.69 86 GLN A C 1
ATOM 641 O O . GLN A 1 86 ? -1.563 -0.908 8.518 1.00 92.69 86 GLN A O 1
ATOM 646 N N . ILE A 1 87 ? -2.436 -1.511 6.556 1.00 91.69 87 ILE A N 1
ATOM 647 C CA . ILE A 1 87 ? -3.097 -0.214 6.347 1.00 91.69 87 ILE A CA 1
ATOM 648 C C . ILE A 1 87 ? -4.094 0.071 7.484 1.00 91.69 87 ILE A C 1
ATOM 650 O O . ILE A 1 87 ? -4.191 1.209 7.950 1.00 91.69 87 ILE A O 1
ATOM 654 N N . LYS A 1 88 ? -4.793 -0.958 7.984 1.00 90.25 88 LYS A N 1
ATOM 655 C CA . LYS A 1 88 ? -5.737 -0.847 9.107 1.00 90.25 88 LYS A CA 1
ATOM 656 C C . LYS A 1 88 ? -5.070 -0.424 10.418 1.00 90.25 88 LYS A C 1
ATOM 658 O O . LYS A 1 88 ? -5.705 0.281 11.190 1.00 90.25 88 LYS A O 1
ATOM 663 N N . THR A 1 89 ? -3.801 -0.769 10.665 1.00 89.69 89 THR A N 1
ATOM 664 C CA . THR A 1 89 ? -3.107 -0.339 11.897 1.00 89.69 89 THR A CA 1
ATOM 665 C C . THR A 1 89 ? -2.726 1.142 11.897 1.00 89.69 89 THR A C 1
ATOM 667 O O . THR A 1 89 ? -2.444 1.688 12.959 1.00 89.69 89 THR A O 1
ATOM 670 N N . TRP A 1 90 ? -2.731 1.804 10.736 1.00 85.69 90 TRP A N 1
ATOM 671 C CA . TRP A 1 90 ? -2.372 3.225 10.603 1.00 85.69 90 TRP A CA 1
ATOM 672 C C . TRP A 1 90 ? -3.570 4.169 10.558 1.00 85.69 90 TRP A C 1
ATOM 674 O O . TRP A 1 90 ? -3.398 5.383 10.616 1.00 85.69 90 TRP A O 1
ATOM 684 N N . THR A 1 91 ? -4.761 3.616 10.360 1.00 74.88 91 THR A N 1
ATOM 685 C CA . THR A 1 91 ? -5.988 4.360 10.044 1.00 74.88 91 THR A CA 1
ATOM 686 C C . THR A 1 91 ? -7.131 4.040 11.009 1.00 74.88 91 THR A C 1
ATOM 688 O O . THR A 1 91 ? -8.273 4.412 10.744 1.00 74.88 91 THR A O 1
ATOM 691 N N . SER A 1 92 ? -6.819 3.333 12.101 1.00 61.34 92 SER A N 1
ATOM 692 C CA . SER A 1 92 ? -7.736 3.021 13.199 1.00 61.34 92 SER A CA 1
ATOM 693 C C . SER A 1 92 ? -7.628 4.013 14.348 1.00 61.34 92 SER A C 1
ATOM 695 O O . SER A 1 92 ? -6.572 4.666 14.485 1.00 61.34 92 SER A O 1
#

Sequence (92 aa):
MAAEARHRAEVLDHEVYPEPHHKAAALLCELARNPSLEKRNLLFAATVTAAYLSACGMPVSPGLDTVLPLARAARDGLPVREVAAQIKTWTS

pLDDT: mean 80.57, std 19.39, range [34.62, 96.38]

Secondary structure (DSSP, 8-state):
------------S---SS-HHHHHHHHHHHHHHS-SSSS-HHHHHHHHHHHHHHHTT---TTTHHHHHHHHHHHHTT--HHHHHHHHHHH--

Radius of gyration: 13.61 Å; chains: 1; bounding box: 32×44×29 Å